Protein AF-A0A2S9JVY9-F1 (afdb_monomer_lite)

InterPro domains:
  IPR001387 Cro/C1-type, helix-turn-helix domain [PF01381] (7-61)
  IPR001387 Cro/C1-type, helix-turn-helix domain [PS50943] (7-61)
  IPR001387 Cro/C1-type, helix-turn-helix domain [SM00530] (6-61)
  IPR001387 Cro/C1-type, helix-turn-helix domain [cd00093] (4-61)
  IPR010982 Lambda repressor-like, DNA-binding domain superfamily [G3DSA:1.10.260.40] (1-74)
  IPR010982 Lambda repressor-like, DNA-binding domain superfamily [SSF47413] (1-63)

Organism: NCBI:txid1382456

Foldseek 3Di:
DDLLCLLVVLCVVLVHDLCRLCVQVVHDSVVSVCSNVVVDDDDPVSLVSSCVVSVHDSVSSGDDDPVNPVPVVVVVVVVVVVVVVVCCVVPVPPPDDD

St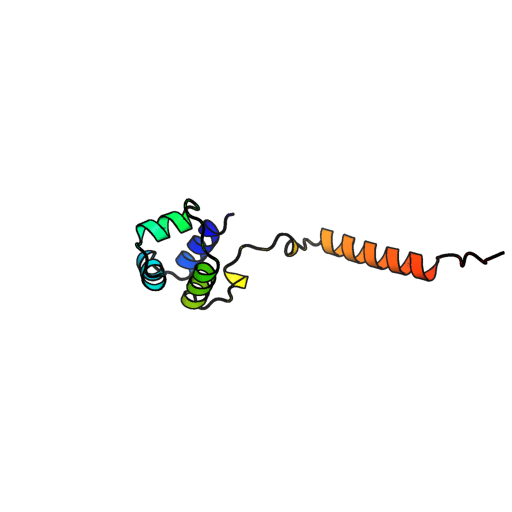ructure (mmCIF, N/CA/C/O backbone):
data_AF-A0A2S9JVY9-F1
#
_entry.id   AF-A0A2S9JVY9-F1
#
loop_
_atom_site.group_PDB
_atom_site.id
_atom_site.type_symbol
_atom_site.label_atom_id
_atom_site.label_alt_id
_atom_site.label_comp_id
_atom_site.label_asym_id
_atom_site.label_entity_id
_atom_site.label_seq_id
_atom_site.pdbx_PDB_ins_code
_atom_site.Cartn_x
_atom_site.Cartn_y
_atom_site.Cartn_z
_atom_site.occupancy
_atom_site.B_iso_or_equiv
_atom_site.auth_seq_id
_atom_site.auth_comp_id
_atom_site.auth_asym_id
_atom_site.auth_atom_id
_atom_site.pdbx_PDB_model_num
ATOM 1 N N . MET A 1 1 ? 10.852 9.637 -1.385 1.00 66.56 1 MET A N 1
ATOM 2 C CA . MET A 1 1 ? 9.566 8.912 -1.423 1.00 66.56 1 MET A CA 1
ATOM 3 C C . MET A 1 1 ? 9.697 7.708 -0.515 1.00 66.56 1 MET A C 1
ATOM 5 O O . MET A 1 1 ? 10.625 6.931 -0.712 1.00 66.56 1 MET A O 1
ATOM 9 N N . HIS A 1 2 ? 8.857 7.608 0.510 1.00 88.56 2 HIS A N 1
ATOM 10 C CA . HIS A 1 2 ? 8.848 6.472 1.430 1.00 88.56 2 HIS A CA 1
ATOM 11 C C . HIS A 1 2 ? 7.867 5.393 0.946 1.00 88.56 2 HIS A C 1
ATOM 13 O O . HIS A 1 2 ? 7.063 5.624 0.042 1.00 88.56 2 HIS A O 1
ATOM 19 N N . LEU A 1 3 ? 7.947 4.195 1.530 1.00 91.31 3 LEU A N 1
ATOM 20 C CA . LEU A 1 3 ? 7.124 3.050 1.126 1.00 91.31 3 LEU A CA 1
ATOM 21 C C . LEU A 1 3 ? 5.616 3.337 1.242 1.00 91.31 3 LEU A C 1
ATOM 23 O O . LEU A 1 3 ? 4.8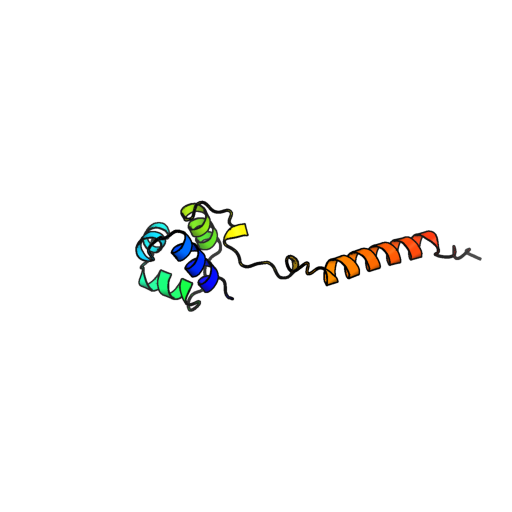64 2.963 0.346 1.00 91.31 3 LEU A O 1
ATOM 27 N N . GLY A 1 4 ? 5.177 4.034 2.296 1.00 95.19 4 GLY A N 1
ATOM 28 C CA . GLY A 1 4 ? 3.770 4.397 2.483 1.00 95.19 4 GLY A CA 1
ATOM 29 C C . GLY A 1 4 ? 3.239 5.302 1.369 1.00 95.19 4 GLY A C 1
ATOM 30 O O . GLY A 1 4 ? 2.146 5.060 0.859 1.00 95.19 4 GLY A O 1
ATOM 31 N N . ASP A 1 5 ? 4.048 6.266 0.914 1.00 94.19 5 ASP A N 1
ATOM 32 C CA . ASP A 1 5 ? 3.691 7.160 -0.198 1.00 94.19 5 ASP A CA 1
ATOM 33 C C . ASP A 1 5 ? 3.504 6.371 -1.503 1.00 94.19 5 ASP A C 1
ATOM 35 O O . ASP A 1 5 ? 2.592 6.635 -2.288 1.00 94.19 5 ASP A O 1
ATOM 39 N N . TYR A 1 6 ? 4.384 5.390 -1.736 1.00 94.25 6 TYR A N 1
ATOM 40 C CA . TYR A 1 6 ? 4.347 4.546 -2.925 1.00 94.25 6 TYR A CA 1
ATOM 41 C C . TYR A 1 6 ? 3.100 3.652 -2.936 1.00 94.25 6 TYR A C 1
ATOM 43 O O . TYR A 1 6 ? 2.394 3.598 -3.944 1.00 94.25 6 TYR A O 1
ATOM 51 N N . ILE A 1 7 ? 2.799 3.009 -1.803 1.00 95.94 7 ILE A N 1
ATOM 52 C CA . ILE A 1 7 ? 1.597 2.185 -1.618 1.00 95.94 7 ILE A CA 1
ATOM 53 C C . ILE A 1 7 ? 0.339 3.022 -1.845 1.00 95.94 7 ILE A C 1
ATOM 55 O O . ILE A 1 7 ? -0.533 2.607 -2.607 1.00 95.94 7 ILE A O 1
ATOM 59 N N . ARG A 1 8 ? 0.274 4.223 -1.257 1.00 97.19 8 ARG A N 1
ATOM 60 C CA . ARG A 1 8 ? -0.845 5.150 -1.452 1.00 97.19 8 ARG A CA 1
ATOM 61 C C . ARG A 1 8 ? -1.065 5.465 -2.924 1.00 97.19 8 ARG A C 1
ATOM 63 O O . ARG A 1 8 ? -2.184 5.345 -3.414 1.00 97.19 8 ARG A O 1
ATOM 70 N N . ARG A 1 9 ? 0.000 5.849 -3.630 1.00 95.94 9 ARG A N 1
ATOM 71 C CA . ARG A 1 9 ? -0.087 6.181 -5.053 1.00 95.94 9 ARG A CA 1
ATOM 72 C C . ARG A 1 9 ? -0.581 4.986 -5.868 1.00 95.94 9 ARG A C 1
ATOM 74 O O . ARG A 1 9 ? -1.503 5.145 -6.658 1.00 95.94 9 ARG A O 1
ATOM 81 N N . LYS A 1 10 ? -0.025 3.789 -5.646 1.00 95.81 10 LYS A N 1
ATOM 82 C CA . LYS A 1 10 ? -0.466 2.567 -6.339 1.00 95.81 10 LYS A CA 1
ATOM 83 C C . LYS A 1 10 ? -1.928 2.235 -6.052 1.00 95.81 10 LYS A C 1
ATOM 85 O O . LYS A 1 10 ? -2.675 1.931 -6.976 1.00 95.81 10 LYS A O 1
ATOM 90 N N . ARG A 1 11 ? -2.364 2.365 -4.797 1.00 97.50 11 ARG A N 1
ATOM 91 C CA . ARG A 1 11 ? -3.766 2.183 -4.407 1.00 97.50 11 ARG A CA 1
ATOM 92 C C . ARG A 1 11 ? -4.691 3.147 -5.160 1.00 97.50 11 ARG A C 1
ATOM 94 O O . ARG A 1 11 ? -5.736 2.732 -5.658 1.00 97.50 11 ARG A O 1
ATOM 101 N N . GLU A 1 12 ? -4.321 4.425 -5.227 1.00 98.00 12 GLU A N 1
ATOM 102 C CA . GLU A 1 12 ? -5.093 5.467 -5.917 1.00 98.00 12 GLU A CA 1
ATOM 103 C C . GLU A 1 12 ? -5.134 5.240 -7.439 1.00 98.00 12 GLU A C 1
ATOM 105 O O . GLU A 1 12 ? -6.204 5.362 -8.033 1.00 98.00 12 GLU A O 1
ATOM 110 N N . GLU A 1 13 ? -4.021 4.820 -8.056 1.00 96.81 13 GLU A N 1
ATOM 111 C CA . GLU A 1 13 ? -3.952 4.406 -9.471 1.00 96.81 13 GLU A CA 1
ATOM 112 C C . GLU A 1 13 ? -4.924 3.252 -9.775 1.00 96.81 13 GLU A C 1
ATOM 114 O O . GLU A 1 13 ? -5.632 3.278 -10.783 1.00 96.81 13 GLU A O 1
ATOM 119 N N . LEU A 1 14 ? -5.003 2.273 -8.869 1.00 97.12 14 LEU A N 1
ATOM 120 C CA . LEU A 1 14 ? -5.906 1.121 -8.960 1.00 97.12 14 LEU A CA 1
ATOM 121 C C . L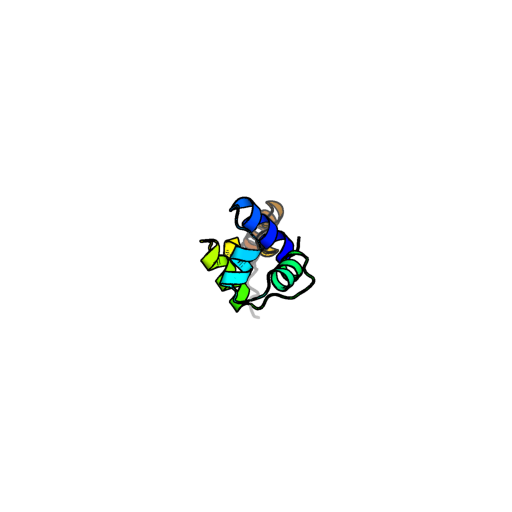EU A 1 14 ? -7.350 1.434 -8.527 1.00 97.12 14 LEU A C 1
ATOM 123 O O . LEU A 1 14 ? -8.216 0.569 -8.631 1.00 97.12 14 LEU A O 1
ATOM 127 N N . LYS A 1 15 ? -7.631 2.658 -8.055 1.00 98.12 15 LYS A N 1
ATOM 128 C CA . LYS A 1 15 ? -8.946 3.102 -7.546 1.00 98.12 15 LYS A CA 1
ATOM 129 C C . LYS A 1 15 ? -9.485 2.251 -6.389 1.00 98.12 15 LYS A C 1
ATOM 131 O O . LYS A 1 15 ? -10.694 2.081 -6.239 1.00 98.12 15 LYS A O 1
ATOM 136 N N . ILE A 1 16 ? -8.590 1.746 -5.547 1.00 98.25 16 ILE A N 1
ATOM 137 C CA . ILE A 1 16 ? -8.930 0.955 -4.361 1.00 98.25 16 ILE A CA 1
ATOM 138 C C . ILE A 1 16 ? -9.102 1.903 -3.159 1.00 98.25 16 ILE A C 1
ATOM 140 O O . ILE A 1 16 ? -8.330 2.849 -2.981 1.00 98.25 16 ILE A O 1
ATOM 144 N N . SER A 1 17 ? -10.114 1.687 -2.315 1.00 98.50 17 SER A N 1
ATOM 145 C CA . SER A 1 17 ? -10.315 2.511 -1.111 1.00 98.50 17 SER A CA 1
ATOM 146 C C . SER A 1 17 ? -9.392 2.075 0.033 1.00 98.50 17 SER A C 1
ATOM 148 O O . SER A 1 17 ? -8.908 0.944 0.062 1.00 98.50 17 SER A O 1
ATOM 150 N N . GLN A 1 18 ? -9.136 2.959 1.000 1.00 98.56 18 GLN A N 1
ATOM 151 C CA . GLN A 1 18 ? -8.334 2.598 2.176 1.00 98.56 18 GLN A CA 1
ATOM 152 C C . GLN A 1 18 ? -9.021 1.517 3.024 1.00 98.56 18 GLN A C 1
ATOM 154 O O . GLN A 1 18 ? -8.351 0.645 3.569 1.00 98.56 18 GLN A O 1
ATOM 159 N N . GLU A 1 19 ? -10.351 1.553 3.109 1.00 98.56 19 GLU A N 1
ATOM 160 C CA . GLU A 1 19 ? -11.176 0.562 3.804 1.00 98.56 19 GLU A CA 1
ATOM 161 C C . GLU A 1 19 ? -11.012 -0.828 3.187 1.00 98.56 19 GLU A C 1
ATOM 163 O O . GLU A 1 19 ? -10.901 -1.806 3.921 1.00 98.56 19 GLU A O 1
ATOM 168 N N . ALA A 1 20 ? -10.944 -0.916 1.856 1.00 98.50 20 ALA A N 1
ATOM 169 C CA . ALA A 1 20 ? -10.795 -2.181 1.147 1.00 98.50 20 ALA A CA 1
ATOM 170 C C . ALA A 1 20 ? -9.440 -2.853 1.445 1.00 98.50 20 ALA A C 1
ATOM 172 O O . ALA A 1 20 ? -9.391 -4.038 1.774 1.00 98.50 20 ALA A O 1
ATOM 173 N N . VAL A 1 21 ? -8.343 -2.084 1.432 1.00 98.12 21 VAL A N 1
ATOM 174 C CA . VAL A 1 21 ? -7.013 -2.608 1.803 1.00 98.12 21 VAL A CA 1
ATOM 175 C C . VAL A 1 21 ? -6.945 -2.950 3.291 1.00 98.12 21 VAL A C 1
ATOM 177 O O . VAL A 1 21 ? -6.402 -3.984 3.670 1.00 98.12 21 VAL A O 1
ATOM 180 N N . ALA A 1 22 ? -7.518 -2.107 4.151 1.00 98.19 22 ALA A N 1
ATOM 181 C CA . ALA A 1 22 ? -7.556 -2.357 5.587 1.00 98.19 22 ALA A CA 1
ATOM 182 C C . ALA A 1 22 ? -8.321 -3.646 5.927 1.00 98.19 22 ALA A C 1
ATOM 184 O O . ALA A 1 22 ? -7.857 -4.425 6.760 1.00 98.19 22 ALA A O 1
ATOM 185 N N . PHE A 1 23 ? -9.440 -3.896 5.239 1.00 97.88 23 PHE A N 1
ATOM 186 C CA . PHE A 1 23 ? -10.203 -5.137 5.347 1.00 97.88 23 PHE A CA 1
ATOM 187 C C . PHE A 1 23 ? -9.348 -6.347 4.962 1.00 97.88 23 PHE A C 1
ATOM 189 O O . PHE A 1 23 ? -9.243 -7.287 5.747 1.00 97.88 23 PHE A O 1
ATOM 196 N N . GLN A 1 24 ? -8.653 -6.286 3.822 1.00 96.62 24 GLN A N 1
ATOM 197 C CA . GLN A 1 24 ? -7.751 -7.354 3.381 1.00 96.62 24 GLN A CA 1
ATOM 198 C C . GLN A 1 24 ? -6.626 -7.640 4.389 1.00 96.62 24 GLN A C 1
ATOM 200 O O . GLN A 1 24 ? -6.238 -8.787 4.603 1.00 96.62 24 GLN A O 1
ATOM 205 N N . LEU A 1 25 ? -6.104 -6.598 5.036 1.00 96.75 25 LEU A N 1
ATOM 206 C CA . LEU A 1 25 ? -5.046 -6.709 6.041 1.00 96.75 25 LEU A CA 1
ATOM 207 C C . LEU A 1 25 ? -5.557 -7.035 7.448 1.00 96.75 25 LEU A C 1
ATOM 209 O O . LEU A 1 25 ? -4.752 -7.079 8.380 1.00 96.75 25 LEU A O 1
ATOM 213 N N . ASN A 1 26 ? -6.864 -7.258 7.617 1.00 97.06 26 ASN A N 1
ATOM 214 C CA . ASN A 1 26 ? -7.505 -7.484 8.912 1.00 97.06 26 ASN A CA 1
ATOM 215 C C . ASN A 1 26 ? -7.144 -6.397 9.945 1.00 97.06 26 ASN A C 1
ATOM 217 O O . ASN A 1 26 ? -6.799 -6.688 11.092 1.00 97.06 26 ASN A O 1
ATOM 221 N N . MET A 1 27 ? -7.194 -5.126 9.537 1.00 96.75 27 MET A N 1
ATOM 222 C CA . MET A 1 27 ? -6.880 -3.983 10.395 1.00 96.75 27 MET A CA 1
ATOM 223 C C . MET A 1 27 ? -7.887 -2.843 10.235 1.00 96.75 27 MET A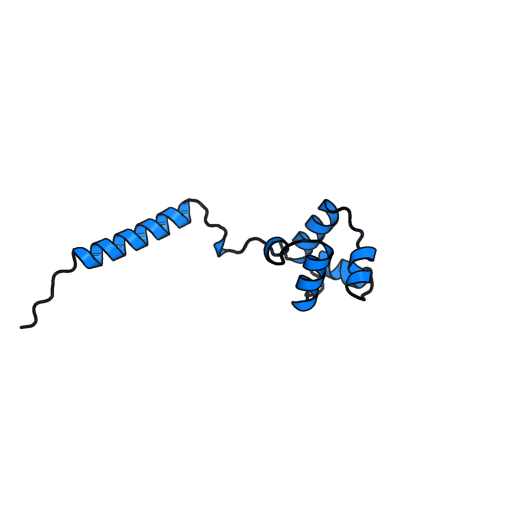 C 1
ATOM 225 O O . MET A 1 27 ? -8.696 -2.821 9.312 1.00 96.75 27 MET A O 1
ATOM 229 N N . SER A 1 28 ? -7.844 -1.860 11.136 1.00 98.31 28 SER A N 1
ATOM 230 C CA . SER A 1 28 ? -8.692 -0.675 10.996 1.00 98.31 28 SER A CA 1
ATOM 231 C C . SER A 1 28 ? -8.205 0.232 9.863 1.00 98.31 28 SER A C 1
ATOM 233 O O . SER A 1 28 ? -7.000 0.377 9.635 1.00 98.31 28 SER A O 1
ATOM 235 N N . GLN A 1 29 ? -9.137 0.919 9.197 1.00 98.31 29 GLN A N 1
ATOM 236 C CA . GLN A 1 29 ? -8.805 1.909 8.166 1.00 98.31 29 GLN A CA 1
ATOM 237 C C . GLN A 1 29 ? -7.890 3.018 8.709 1.00 98.31 29 GLN A C 1
ATOM 239 O O . GLN A 1 29 ? -6.943 3.415 8.036 1.00 98.31 29 GLN A O 1
ATOM 244 N N . ALA A 1 30 ? -8.084 3.447 9.960 1.00 98.38 30 ALA A N 1
ATOM 245 C CA . ALA A 1 30 ? -7.206 4.418 10.608 1.00 98.38 30 ALA A CA 1
ATOM 246 C C . ALA A 1 30 ? -5.762 3.903 10.755 1.00 98.38 30 ALA A C 1
ATOM 248 O O . ALA A 1 30 ? -4.811 4.665 10.570 1.00 98.38 30 ALA A O 1
ATOM 249 N N . ALA A 1 31 ? -5.576 2.615 11.066 1.00 97.88 31 ALA A N 1
ATOM 250 C CA . ALA A 1 31 ? -4.249 2.011 11.148 1.00 97.88 31 ALA A CA 1
ATOM 251 C C . ALA A 1 31 ? -3.592 1.898 9.761 1.00 97.88 31 ALA A C 1
ATOM 253 O O . ALA A 1 31 ? -2.411 2.214 9.624 1.00 97.88 31 ALA A O 1
ATOM 254 N N . TYR A 1 32 ? -4.356 1.557 8.721 1.00 98.19 32 TYR A N 1
ATOM 255 C CA . TYR A 1 32 ? -3.866 1.585 7.339 1.00 98.19 32 TYR A CA 1
ATOM 256 C C . TYR A 1 32 ? -3.534 3.014 6.856 1.00 98.19 32 TYR A C 1
ATOM 258 O O . TYR A 1 32 ? -2.498 3.250 6.242 1.00 98.19 32 TYR A O 1
ATOM 266 N N . SER A 1 33 ? -4.329 4.020 7.226 1.00 98.25 33 SER A N 1
ATOM 267 C CA . SER A 1 33 ? -4.042 5.430 6.922 1.00 98.25 33 SER A CA 1
ATOM 268 C C . SER A 1 33 ? -2.728 5.917 7.555 1.00 98.25 33 SER A C 1
ATOM 270 O O . SER A 1 33 ? -1.990 6.698 6.954 1.00 98.25 33 SER A O 1
ATOM 272 N N . LYS A 1 34 ? -2.375 5.430 8.755 1.00 98.31 34 LYS A N 1
ATOM 273 C CA . LYS A 1 34 ? -1.056 5.686 9.370 1.00 98.31 34 LYS A CA 1
ATOM 274 C C . LYS A 1 34 ? 0.091 5.059 8.578 1.00 98.31 34 LYS A C 1
ATOM 276 O O . LYS A 1 34 ? 1.164 5.655 8.515 1.00 98.31 34 LYS A O 1
ATOM 281 N N . ILE A 1 35 ? -0.131 3.899 7.961 1.00 96.94 35 ILE A N 1
ATOM 282 C CA . ILE A 1 35 ? 0.847 3.261 7.072 1.00 96.94 35 ILE A CA 1
ATOM 283 C C . ILE A 1 35 ? 1.106 4.144 5.846 1.00 96.94 35 ILE A C 1
ATOM 285 O O . ILE A 1 35 ? 2.258 4.467 5.568 1.00 96.94 35 ILE A O 1
ATOM 289 N N . GLU A 1 36 ? 0.056 4.597 5.155 1.00 97.00 36 GLU A N 1
ATOM 290 C CA . GLU A 1 36 ? 0.199 5.453 3.963 1.00 97.00 36 GLU A CA 1
ATOM 291 C C . GLU A 1 36 ? 0.853 6.809 4.267 1.00 97.00 36 GLU A C 1
ATOM 293 O O . GLU A 1 36 ? 1.480 7.401 3.394 1.00 97.00 36 GLU A O 1
ATOM 298 N N . ARG A 1 37 ? 0.746 7.292 5.512 1.00 97.19 37 ARG A N 1
ATOM 299 C CA . ARG A 1 37 ? 1.408 8.518 5.997 1.00 97.19 37 ARG A CA 1
ATOM 300 C C . ARG A 1 37 ? 2.790 8.271 6.616 1.00 97.19 37 ARG A C 1
ATOM 302 O O . ARG A 1 37 ? 3.400 9.206 7.120 1.00 97.19 37 ARG A O 1
ATOM 309 N N . ASN A 1 38 ? 3.297 7.037 6.563 1.00 95.56 38 ASN A N 1
ATOM 310 C CA . ASN A 1 38 ? 4.588 6.614 7.123 1.00 95.56 38 ASN A CA 1
ATOM 311 C C . ASN A 1 38 ? 4.718 6.780 8.653 1.00 95.56 38 ASN A C 1
ATOM 313 O O . ASN A 1 38 ? 5.823 6.785 9.191 1.00 95.56 38 ASN A O 1
ATOM 317 N N . GLU A 1 39 ? 3.601 6.867 9.378 1.00 97.38 39 GLU A N 1
ATOM 318 C CA . GLU A 1 39 ? 3.574 6.945 10.847 1.00 97.38 39 GLU A CA 1
ATOM 319 C C . GLU A 1 39 ? 3.668 5.566 11.510 1.00 97.38 39 GLU A C 1
ATOM 321 O O . GLU A 1 39 ? 3.872 5.445 12.716 1.00 97.38 39 GLU A O 1
ATOM 326 N N . THR A 1 40 ? 3.468 4.496 10.742 1.00 95.69 40 THR A N 1
ATOM 327 C CA . THR A 1 40 ? 3.550 3.114 11.216 1.00 95.69 40 THR A CA 1
ATOM 328 C C . THR A 1 40 ? 4.347 2.283 10.225 1.00 95.69 40 THR A C 1
ATOM 330 O O . THR A 1 40 ? 4.111 2.339 9.019 1.00 95.69 40 THR A O 1
ATOM 333 N N . LYS A 1 41 ? 5.304 1.504 10.738 1.00 91.50 41 LYS A N 1
ATOM 334 C CA . LYS A 1 41 ? 6.112 0.600 9.916 1.00 91.50 41 LYS A CA 1
ATOM 335 C C . LYS A 1 41 ? 5.271 -0.591 9.458 1.00 91.50 41 LYS A C 1
ATOM 337 O O . LYS A 1 41 ? 4.610 -1.229 10.275 1.00 91.50 41 LYS A O 1
ATOM 342 N N . LEU A 1 42 ? 5.364 -0.913 8.173 1.00 92.38 42 LEU A N 1
ATOM 343 C CA . LEU A 1 42 ? 4.846 -2.156 7.609 1.00 92.38 42 LEU A CA 1
ATOM 344 C C . LEU A 1 42 ? 5.742 -3.332 7.987 1.00 92.38 42 LEU A C 1
ATOM 346 O O . LEU A 1 42 ? 6.968 -3.256 7.878 1.00 92.38 42 LEU A O 1
ATOM 350 N N . LYS A 1 43 ? 5.118 -4.441 8.373 1.00 94.25 43 LYS A N 1
ATOM 351 C CA . LYS A 1 43 ? 5.772 -5.748 8.408 1.00 94.25 43 LYS A CA 1
ATOM 352 C C . LYS A 1 43 ? 5.881 -6.296 6.990 1.00 94.25 43 LYS A C 1
ATOM 354 O O . LYS A 1 43 ? 5.019 -6.042 6.155 1.00 94.25 43 LYS A O 1
ATOM 359 N N . VAL A 1 44 ? 6.901 -7.111 6.747 1.00 94.19 44 VAL A N 1
ATOM 360 C CA . VAL A 1 44 ? 7.146 -7.742 5.441 1.00 94.19 44 VAL A CA 1
ATOM 361 C C . VAL A 1 44 ? 5.923 -8.528 4.943 1.00 94.19 44 VAL A C 1
ATOM 363 O O . VAL A 1 44 ? 5.525 -8.374 3.796 1.00 94.19 44 VAL A O 1
ATOM 366 N N . GLU A 1 45 ? 5.266 -9.290 5.818 1.00 95.69 45 GLU A N 1
ATOM 367 C CA . GLU A 1 45 ? 4.032 -10.035 5.509 1.00 95.69 45 GLU A CA 1
ATOM 368 C C . GLU A 1 45 ? 2.906 -9.130 4.985 1.00 95.69 45 GLU A C 1
ATOM 370 O O . GLU A 1 45 ? 2.202 -9.487 4.046 1.00 95.69 45 GLU A O 1
ATOM 375 N N . GLN A 1 46 ? 2.767 -7.925 5.548 1.00 95.81 46 GLN A N 1
ATOM 376 C CA . GLN A 1 46 ? 1.759 -6.959 5.108 1.00 95.81 46 GLN A CA 1
ATOM 377 C C . GLN A 1 46 ? 2.091 -6.398 3.724 1.00 95.81 46 GLN A C 1
ATOM 379 O O . GLN A 1 46 ? 1.185 -6.139 2.944 1.00 95.81 46 GLN A O 1
ATOM 384 N N . VAL A 1 47 ? 3.377 -6.240 3.394 1.00 95.88 47 VAL A N 1
ATOM 385 C CA . VAL A 1 47 ? 3.800 -5.812 2.052 1.00 95.88 47 VAL A CA 1
ATOM 386 C C . VAL A 1 47 ? 3.412 -6.863 1.012 1.00 95.88 47 VAL A C 1
ATOM 388 O O . VAL A 1 47 ? 2.846 -6.511 -0.018 1.00 95.88 47 VAL A O 1
ATOM 391 N N . TYR A 1 48 ? 3.644 -8.148 1.300 1.00 96.75 48 TYR A N 1
ATOM 392 C CA . TYR A 1 48 ? 3.205 -9.236 0.422 1.00 96.75 48 TYR A CA 1
ATOM 393 C C . TYR A 1 48 ? 1.684 -9.273 0.264 1.00 96.75 48 TYR A C 1
ATOM 395 O O . TYR A 1 48 ? 1.200 -9.374 -0.857 1.00 96.75 48 TYR A O 1
ATOM 403 N N . ALA A 1 49 ? 0.934 -9.128 1.358 1.00 97.50 49 ALA A N 1
ATOM 404 C CA . ALA A 1 49 ? -0.526 -9.119 1.312 1.00 97.50 49 ALA A CA 1
ATOM 405 C C . ALA A 1 49 ? -1.089 -7.936 0.503 1.00 97.50 49 ALA A C 1
ATOM 407 O O . ALA A 1 49 ? -2.061 -8.102 -0.229 1.00 97.50 49 ALA A O 1
ATOM 408 N N . ILE A 1 50 ? -0.472 -6.752 0.595 1.00 97.50 50 ILE A N 1
ATOM 409 C CA . ILE A 1 50 ? -0.847 -5.597 -0.235 1.00 97.50 50 ILE A CA 1
ATOM 410 C C . ILE A 1 50 ? -0.539 -5.874 -1.709 1.00 97.50 50 ILE A C 1
ATOM 412 O O . ILE A 1 50 ? -1.370 -5.575 -2.560 1.00 97.50 50 ILE A O 1
ATOM 416 N N . ALA A 1 51 ? 0.632 -6.437 -2.020 1.00 97.06 51 ALA A N 1
ATOM 417 C CA . ALA A 1 51 ? 1.023 -6.731 -3.398 1.00 97.06 51 ALA A CA 1
ATOM 418 C C . ALA A 1 51 ? 0.070 -7.744 -4.047 1.00 97.06 51 ALA A C 1
ATOM 420 O O . ALA A 1 51 ? -0.437 -7.488 -5.137 1.00 97.06 51 ALA A O 1
ATOM 421 N N . ASP A 1 52 ? -0.233 -8.828 -3.331 1.00 97.44 52 ASP A N 1
ATOM 422 C CA . ASP A 1 52 ? -1.199 -9.848 -3.744 1.00 97.44 52 ASP A CA 1
ATOM 423 C C . ASP A 1 52 ? -2.584 -9.236 -3.991 1.00 97.44 52 ASP A C 1
ATOM 425 O O . ASP A 1 52 ? -3.169 -9.405 -5.059 1.00 97.44 52 ASP A O 1
ATOM 429 N N . TYR A 1 53 ? -3.063 -8.407 -3.060 1.00 98.06 53 TYR A N 1
ATOM 430 C CA . TYR A 1 53 ? -4.349 -7.724 -3.198 1.00 98.06 53 TYR A CA 1
ATOM 431 C C . TYR A 1 53 ? -4.406 -6.744 -4.373 1.00 98.06 53 TYR A C 1
ATOM 433 O O . TYR A 1 53 ? -5.447 -6.582 -5.006 1.00 98.06 53 TYR A O 1
ATOM 441 N N . PHE A 1 54 ? -3.290 -6.083 -4.675 1.00 97.38 54 PHE A N 1
ATOM 442 C CA . PHE A 1 54 ? -3.180 -5.173 -5.813 1.00 97.38 54 PHE A CA 1
ATOM 443 C C . PHE A 1 54 ? -2.990 -5.914 -7.144 1.00 97.38 54 PHE A C 1
ATOM 445 O O . PHE A 1 54 ? -3.047 -5.276 -8.194 1.00 97.38 54 PHE A O 1
ATOM 452 N N . GLY A 1 55 ? -2.769 -7.234 -7.122 1.00 96.50 55 GLY A N 1
ATOM 453 C CA . GLY A 1 55 ? -2.441 -8.018 -8.311 1.00 96.50 55 GLY A CA 1
ATOM 454 C C . GLY A 1 55 ? -1.077 -7.651 -8.900 1.00 96.50 55 GLY A C 1
ATOM 455 O O . GLY A 1 55 ? -0.899 -7.702 -10.115 1.00 96.50 55 GLY A O 1
ATOM 456 N N . LEU A 1 56 ? -0.135 -7.234 -8.052 1.00 94.88 56 LEU A N 1
ATOM 457 C CA . LEU A 1 56 ? 1.200 -6.788 -8.440 1.00 94.88 56 LEU A CA 1
ATOM 458 C C . LEU A 1 56 ? 2.265 -7.751 -7.928 1.00 94.88 56 LEU A C 1
ATOM 460 O O . LEU A 1 56 ? 2.130 -8.365 -6.868 1.00 94.88 56 LEU A O 1
ATOM 464 N N . SER A 1 57 ? 3.397 -7.803 -8.625 1.00 94.88 57 SER A N 1
ATOM 465 C CA . SER A 1 57 ? 4.605 -8.348 -8.023 1.00 94.88 57 SER A CA 1
ATOM 466 C C . SER A 1 57 ? 5.017 -7.499 -6.818 1.00 94.88 57 SER A C 1
ATOM 468 O O . SER A 1 57 ? 4.963 -6.268 -6.856 1.00 94.88 57 SER A O 1
ATOM 470 N N . VAL A 1 58 ? 5.518 -8.131 -5.752 1.00 93.50 58 VAL A N 1
ATOM 471 C CA . VAL A 1 58 ? 6.046 -7.397 -4.587 1.00 93.50 58 VAL A CA 1
ATOM 472 C C . VAL A 1 58 ? 7.148 -6.406 -4.988 1.00 93.50 58 VAL A C 1
ATOM 474 O O . VAL A 1 58 ? 7.265 -5.337 -4.397 1.00 93.50 58 VAL A O 1
ATOM 477 N N . TYR A 1 59 ? 7.918 -6.717 -6.036 1.00 89.75 59 TYR A N 1
ATOM 478 C CA . TYR A 1 59 ? 8.963 -5.838 -6.563 1.00 89.75 59 TYR A CA 1
ATOM 479 C C . TYR A 1 59 ? 8.399 -4.570 -7.212 1.00 89.75 59 TYR A C 1
ATOM 481 O O . TYR A 1 59 ? 9.060 -3.538 -7.192 1.00 89.75 59 TYR A O 1
ATOM 489 N N . GLU A 1 60 ? 7.179 -4.628 -7.748 1.00 88.19 60 GLU A N 1
ATOM 490 C CA . GLU A 1 60 ? 6.481 -3.466 -8.305 1.00 88.19 60 GLU A CA 1
ATOM 491 C C . GLU A 1 60 ? 5.842 -2.599 -7.216 1.00 88.19 60 GLU A C 1
ATOM 493 O O . GLU A 1 60 ? 5.552 -1.430 -7.470 1.00 88.19 60 GLU A O 1
ATOM 498 N N . LEU A 1 61 ? 5.616 -3.151 -6.017 1.00 89.00 61 LEU A N 1
ATOM 499 C CA . LEU A 1 61 ? 5.094 -2.425 -4.855 1.00 89.00 61 LEU A CA 1
ATOM 500 C C . LEU A 1 61 ? 6.190 -1.677 -4.081 1.00 89.00 61 LEU A C 1
ATOM 502 O O . LEU A 1 61 ? 5.909 -0.722 -3.357 1.00 89.00 61 LEU A O 1
ATOM 506 N N . LEU A 1 62 ? 7.438 -2.124 -4.189 1.00 85.75 62 LEU A N 1
ATOM 507 C CA . LEU A 1 62 ? 8.559 -1.495 -3.508 1.00 85.75 62 LEU A CA 1
ATOM 508 C C . LEU A 1 62 ? 9.064 -0.279 -4.300 1.00 85.75 62 LEU A C 1
ATOM 510 O O . LEU A 1 62 ? 9.010 -0.269 -5.531 1.00 85.75 62 LEU A O 1
ATOM 514 N N . PRO A 1 63 ? 9.567 0.766 -3.616 1.00 78.56 63 PRO A N 1
ATOM 515 C CA . PRO A 1 63 ? 10.207 1.877 -4.303 1.00 78.56 63 PRO A CA 1
ATOM 516 C C . PRO A 1 63 ? 11.416 1.378 -5.115 1.00 78.56 63 PRO A C 1
ATOM 518 O O . PRO A 1 63 ? 12.006 0.353 -4.752 1.00 78.56 63 PRO A O 1
ATOM 521 N N . PRO A 1 64 ? 11.824 2.114 -6.168 1.00 74.25 64 PRO A N 1
ATOM 522 C CA . PRO A 1 64 ? 13.030 1.798 -6.921 1.00 74.25 64 PRO A CA 1
ATOM 523 C C . PRO A 1 64 ? 14.199 1.560 -5.967 1.00 74.25 64 PRO A C 1
ATOM 525 O O . PRO A 1 64 ? 14.442 2.346 -5.046 1.00 74.25 64 PRO A O 1
ATOM 528 N N . SER A 1 65 ? 14.906 0.450 -6.154 1.00 71.50 65 SER A N 1
ATOM 529 C CA . SER A 1 65 ? 16.119 0.200 -5.381 1.00 71.50 65 SER A CA 1
ATOM 530 C C . SER A 1 65 ? 17.186 1.229 -5.766 1.00 71.50 65 SER A C 1
ATOM 532 O O . SER A 1 65 ? 17.296 1.602 -6.931 1.00 71.50 65 SER A O 1
ATOM 534 N N . LEU A 1 66 ? 18.028 1.648 -4.821 1.00 58.19 66 LEU A N 1
ATOM 535 C CA . LEU A 1 66 ? 19.156 2.548 -5.119 1.00 58.19 66 LEU A CA 1
ATOM 536 C C . LEU A 1 66 ? 20.099 1.964 -6.191 1.00 58.19 66 LEU A C 1
ATOM 538 O O . LEU A 1 66 ? 20.754 2.701 -6.914 1.00 58.19 66 LEU A O 1
ATOM 542 N N . ALA A 1 67 ? 20.146 0.634 -6.319 1.00 55.66 67 ALA A N 1
ATOM 543 C CA . ALA A 1 67 ? 20.895 -0.056 -7.368 1.00 55.66 67 ALA A CA 1
ATOM 544 C C . ALA A 1 67 ? 20.201 -0.028 -8.743 1.00 55.66 67 ALA A C 1
ATOM 546 O O . ALA A 1 67 ? 20.860 -0.269 -9.748 1.00 55.66 67 ALA A O 1
ATOM 547 N N . SER A 1 68 ? 18.891 0.245 -8.798 1.00 56.66 68 SER A N 1
ATOM 548 C CA . SER A 1 68 ? 18.129 0.398 -10.046 1.00 56.66 68 SER A CA 1
ATOM 549 C C . SER A 1 68 ? 18.216 1.798 -10.646 1.00 56.66 68 SER A C 1
ATOM 551 O O . SER A 1 68 ? 17.886 1.954 -11.820 1.00 56.66 68 SER A O 1
ATOM 553 N N . ASP A 1 69 ? 18.782 2.770 -9.917 1.00 55.59 69 ASP A N 1
ATOM 554 C CA . ASP A 1 69 ? 19.341 3.994 -10.500 1.00 55.59 69 ASP A CA 1
ATOM 555 C C . ASP A 1 69 ? 20.651 3.656 -11.236 1.00 55.59 69 ASP A C 1
ATOM 557 O O . ASP A 1 69 ? 21.719 4.233 -11.025 1.00 55.59 69 ASP A O 1
ATOM 561 N N . ILE A 1 70 ? 20.572 2.703 -12.161 1.00 57.62 70 ILE A N 1
ATOM 562 C CA . ILE A 1 70 ? 21.479 2.621 -13.292 1.00 57.62 70 ILE A CA 1
ATOM 563 C C . ILE A 1 70 ? 21.091 3.795 -14.206 1.00 57.62 70 ILE A C 1
ATOM 565 O O . ILE A 1 70 ? 20.531 3.639 -15.287 1.00 57.62 70 ILE A O 1
ATOM 569 N N . THR A 1 71 ? 21.334 5.018 -13.738 1.00 61.44 71 THR A N 1
ATOM 570 C CA . THR A 1 71 ? 21.483 6.160 -14.630 1.00 61.44 71 THR A CA 1
ATOM 571 C C . THR A 1 71 ? 22.653 5.835 -15.560 1.00 61.44 71 THR A C 1
ATOM 573 O O . THR A 1 71 ? 23.583 5.125 -15.165 1.00 61.44 71 THR A O 1
ATOM 576 N N . GLY A 1 72 ? 22.609 6.288 -16.817 1.00 58.38 72 GLY A N 1
ATOM 577 C CA . GLY A 1 72 ? 23.616 5.927 -17.830 1.00 58.38 72 GLY A CA 1
ATOM 578 C C . GLY A 1 72 ? 25.069 6.085 -17.352 1.00 58.38 72 GLY A C 1
ATOM 579 O O . GLY A 1 72 ? 25.920 5.274 -17.708 1.00 58.38 72 GLY A O 1
ATOM 580 N N . GLU A 1 73 ? 25.323 7.038 -16.451 1.00 59.72 73 GLU A N 1
ATOM 581 C CA . GLU A 1 73 ? 26.599 7.269 -15.758 1.00 59.72 73 GLU A CA 1
ATOM 582 C C . GLU A 1 73 ? 27.159 6.023 -15.035 1.00 59.72 73 GLU A C 1
ATOM 584 O O . GLU A 1 73 ? 28.350 5.715 -15.134 1.00 59.72 73 GLU A O 1
ATOM 589 N N . ASN A 1 74 ? 26.308 5.243 -14.361 1.00 68.25 74 ASN A N 1
ATOM 590 C CA . ASN A 1 74 ? 26.723 4.043 -13.627 1.00 68.25 74 ASN A CA 1
ATOM 591 C C . ASN A 1 74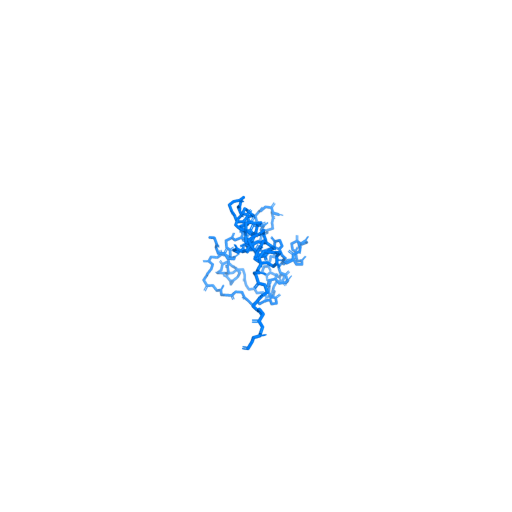 ? 27.068 2.870 -14.563 1.00 68.25 74 ASN A C 1
ATOM 593 O O . ASN A 1 74 ? 27.959 2.078 -14.251 1.00 68.25 74 ASN A O 1
ATOM 597 N N . ILE A 1 75 ? 26.437 2.780 -15.742 1.00 78.31 75 ILE A N 1
ATOM 598 C CA . ILE A 1 75 ? 26.790 1.777 -16.767 1.00 78.31 75 ILE A CA 1
ATOM 599 C C . ILE A 1 75 ? 28.204 2.033 -17.280 1.00 78.31 75 ILE A C 1
ATOM 601 O O . ILE A 1 75 ? 29.011 1.106 -17.343 1.00 78.31 75 ILE A O 1
ATOM 605 N N . PHE A 1 76 ? 28.530 3.287 -17.604 1.00 83.06 76 PHE A N 1
ATOM 606 C CA . PHE A 1 76 ? 29.872 3.649 -18.059 1.00 83.06 76 PHE A CA 1
ATOM 607 C C . PHE A 1 76 ? 30.930 3.345 -17.003 1.00 83.06 76 PHE A C 1
ATOM 609 O O . PHE A 1 76 ? 31.966 2.773 -17.338 1.00 83.06 76 PHE A O 1
ATOM 616 N N . GLY A 1 77 ? 30.659 3.653 -15.733 1.00 78.94 77 GLY A N 1
ATOM 617 C CA . GLY A 1 77 ? 31.553 3.316 -14.625 1.00 78.94 77 GLY A CA 1
ATOM 618 C C . GLY A 1 77 ? 31.817 1.811 -14.506 1.00 78.94 77 GLY A C 1
ATOM 619 O O . GLY A 1 77 ? 32.972 1.394 -14.392 1.00 78.94 77 GLY A O 1
ATOM 620 N N . LEU A 1 78 ? 30.769 0.986 -14.604 1.00 83.25 78 LEU A N 1
ATOM 621 C CA . LEU A 1 78 ? 30.880 -0.476 -14.556 1.00 83.25 78 LEU A CA 1
ATOM 622 C C . LEU A 1 78 ? 31.639 -1.038 -15.765 1.00 83.25 78 LEU A C 1
ATOM 624 O O . LEU A 1 78 ? 32.536 -1.867 -15.594 1.00 83.25 78 LEU A O 1
ATOM 628 N N . ILE A 1 79 ? 31.338 -0.555 -16.975 1.00 87.31 79 ILE A N 1
ATOM 629 C CA . ILE A 1 79 ? 32.048 -0.934 -18.205 1.00 87.31 79 ILE A CA 1
ATOM 630 C C . ILE A 1 79 ? 33.521 -0.530 -18.103 1.00 87.31 79 ILE A C 1
ATOM 632 O O . ILE A 1 79 ? 34.402 -1.338 -18.387 1.00 87.31 79 ILE A O 1
ATOM 636 N N . TRP A 1 80 ? 33.811 0.685 -17.638 1.00 88.06 80 TRP A N 1
ATOM 637 C CA . TRP A 1 80 ? 35.173 1.169 -17.440 1.00 88.06 80 TRP A CA 1
ATOM 638 C C . TRP A 1 80 ? 35.939 0.324 -16.422 1.00 88.06 80 TRP A C 1
ATOM 640 O O . TRP A 1 80 ? 37.086 -0.053 -16.660 1.00 88.06 80 TRP A O 1
ATOM 650 N N . GLN A 1 81 ? 35.312 -0.025 -15.297 1.00 82.81 81 GLN A N 1
ATOM 651 C CA . GLN A 1 81 ? 35.921 -0.877 -14.281 1.00 82.81 81 GLN A CA 1
ATOM 652 C C . GLN A 1 81 ? 36.192 -2.286 -14.819 1.00 82.81 81 GLN A C 1
ATOM 654 O O . GLN A 1 81 ? 37.274 -2.831 -14.584 1.00 82.81 81 GLN A O 1
ATOM 659 N N . TYR A 1 82 ? 35.256 -2.843 -15.589 1.00 89.19 82 TYR A N 1
ATOM 660 C CA . TYR A 1 82 ? 35.414 -4.134 -16.249 1.00 89.19 82 TYR A CA 1
ATOM 661 C C . TYR A 1 82 ? 36.558 -4.111 -17.272 1.00 89.19 82 TYR A C 1
ATOM 663 O O . TYR A 1 82 ? 37.455 -4.952 -17.209 1.00 89.19 82 TYR A O 1
ATOM 671 N N . LEU A 1 83 ? 36.604 -3.100 -18.146 1.00 93.38 83 LEU A N 1
ATOM 672 C CA . LEU A 1 83 ? 37.685 -2.899 -19.116 1.00 93.38 83 LEU A CA 1
ATOM 673 C C . LEU A 1 83 ? 39.040 -2.690 -18.431 1.00 93.38 83 LEU A C 1
ATOM 675 O O . LEU A 1 83 ? 40.037 -3.273 -18.847 1.00 93.38 83 LEU A O 1
ATOM 679 N N . LYS A 1 84 ? 39.090 -1.920 -17.340 1.00 90.25 84 LYS A N 1
ATOM 680 C CA . LYS A 1 84 ? 40.308 -1.696 -16.549 1.00 90.25 84 LYS A CA 1
ATOM 681 C C . LYS A 1 84 ? 40.816 -2.988 -15.909 1.00 90.25 84 LYS A C 1
ATOM 683 O O . LYS A 1 84 ? 42.024 -3.221 -15.883 1.00 90.25 84 LYS A O 1
ATOM 688 N N . LEU A 1 85 ? 39.921 -3.832 -15.392 1.00 86.50 85 LEU A N 1
ATOM 689 C CA . LEU A 1 85 ? 40.272 -5.154 -14.865 1.00 86.50 85 LEU A CA 1
ATOM 690 C C . LEU A 1 85 ? 40.783 -6.079 -15.973 1.00 86.50 85 LEU A C 1
ATOM 692 O O . LEU A 1 85 ? 41.808 -6.737 -15.788 1.00 86.50 85 LEU A O 1
ATOM 696 N N . LEU A 1 86 ? 40.119 -6.082 -17.131 1.00 88.12 86 LEU A N 1
ATOM 697 C CA . LEU A 1 86 ? 40.525 -6.855 -18.302 1.00 88.12 86 LEU A CA 1
ATOM 698 C C . LEU A 1 86 ? 41.921 -6.433 -18.785 1.00 88.12 86 LEU A C 1
ATOM 700 O O . LEU A 1 86 ? 42.795 -7.273 -18.980 1.00 88.12 86 LEU A O 1
ATOM 704 N N . PHE A 1 87 ? 42.161 -5.125 -18.883 1.00 88.94 87 PHE A N 1
ATOM 705 C CA . PHE A 1 87 ? 43.443 -4.559 -19.285 1.00 88.94 87 PHE A CA 1
ATOM 706 C C . PHE A 1 87 ? 44.550 -4.898 -18.284 1.00 88.94 87 PHE A C 1
ATOM 708 O O . PHE A 1 87 ? 45.616 -5.351 -18.684 1.00 88.94 87 PHE A O 1
ATOM 715 N N . ARG A 1 88 ? 44.292 -4.777 -16.972 1.00 82.94 88 ARG A N 1
ATOM 716 C CA . ARG A 1 88 ? 45.246 -5.219 -15.938 1.00 82.94 88 ARG A CA 1
ATOM 717 C C . ARG A 1 88 ? 45.558 -6.706 -16.046 1.00 82.94 88 ARG A C 1
ATOM 719 O O . ARG A 1 88 ? 46.689 -7.078 -15.787 1.00 82.94 88 ARG A O 1
ATOM 726 N N . ARG A 1 89 ? 44.596 -7.549 -16.422 1.00 78.38 89 ARG A N 1
ATOM 727 C CA . ARG A 1 89 ? 44.814 -8.993 -16.583 1.00 78.38 89 ARG A CA 1
ATOM 728 C C . ARG A 1 89 ? 45.635 -9.330 -17.830 1.00 78.38 89 ARG A C 1
ATOM 730 O O . ARG A 1 89 ? 46.448 -10.243 -17.771 1.00 78.38 89 ARG A O 1
ATOM 737 N N . ILE A 1 90 ? 45.437 -8.599 -18.927 1.00 81.75 90 ILE A N 1
ATOM 738 C CA . ILE A 1 90 ? 46.137 -8.818 -20.203 1.00 81.75 90 ILE A CA 1
ATOM 739 C C . ILE A 1 90 ? 47.550 -8.211 -20.184 1.00 81.75 90 ILE A C 1
ATOM 741 O O . ILE A 1 90 ? 48.480 -8.808 -20.714 1.00 81.75 90 ILE A O 1
ATOM 745 N N . PHE A 1 91 ? 47.724 -7.054 -19.542 1.00 73.69 91 PHE A N 1
ATOM 746 C CA . PHE A 1 91 ? 48.973 -6.284 -19.547 1.00 73.69 91 PHE A CA 1
ATOM 747 C C . PHE A 1 91 ? 49.727 -6.300 -18.210 1.00 73.69 91 PHE A C 1
ATOM 749 O O . PHE A 1 91 ? 50.666 -5.522 -18.036 1.00 73.69 91 PHE A O 1
ATOM 756 N N . SER A 1 92 ? 49.370 -7.165 -17.250 1.00 66.25 92 SER A N 1
ATOM 757 C CA . SER A 1 92 ? 50.205 -7.328 -16.054 1.00 66.25 92 SER A CA 1
ATOM 758 C C . SER A 1 92 ? 51.522 -7.993 -16.460 1.00 66.25 92 SER A C 1
ATOM 760 O O . SER A 1 92 ? 51.495 -9.136 -16.922 1.00 66.25 92 SER A O 1
ATOM 762 N N . PRO A 1 93 ? 52.683 -7.342 -16.274 1.00 57.88 93 PRO A N 1
ATOM 763 C CA . PRO A 1 93 ? 53.949 -7.999 -16.533 1.00 57.88 93 PRO A CA 1
ATOM 764 C C . PRO A 1 93 ? 54.079 -9.167 -15.555 1.00 57.88 93 PRO A C 1
ATOM 766 O O . PRO A 1 93 ? 53.933 -8.995 -14.341 1.00 57.88 93 PRO A O 1
ATOM 769 N N . SER A 1 94 ? 54.335 -10.362 -16.088 1.00 59.81 94 SER A N 1
ATOM 770 C CA . SER A 1 94 ? 54.727 -11.520 -15.292 1.00 59.81 94 SER A CA 1
ATOM 771 C C . SER A 1 94 ? 55.949 -11.118 -14.469 1.00 59.81 94 SER A C 1
ATOM 773 O O . SER A 1 94 ? 57.043 -10.995 -15.023 1.00 59.81 94 SER A O 1
ATOM 775 N N . LYS A 1 95 ? 55.785 -10.893 -13.157 1.00 57.72 95 LYS A N 1
ATOM 776 C CA . LYS A 1 95 ? 56.926 -10.822 -12.240 1.00 57.72 95 LYS A CA 1
ATOM 777 C C . LYS A 1 95 ? 57.607 -12.187 -12.306 1.00 57.72 95 LYS A C 1
ATOM 779 O O . LYS A 1 95 ? 57.140 -13.138 -11.687 1.00 57.72 95 LYS A O 1
ATOM 784 N N . LYS A 1 96 ? 58.656 -12.297 -13.124 1.00 54.31 96 LYS A N 1
ATOM 785 C CA . LYS A 1 96 ? 59.545 -13.456 -13.118 1.00 54.31 96 LYS A CA 1
ATOM 786 C C . LYS A 1 96 ? 60.150 -13.531 -11.719 1.00 54.31 96 LYS A C 1
ATOM 788 O O . LYS A 1 96 ? 60.762 -12.569 -11.266 1.00 54.31 96 LYS A O 1
ATOM 793 N N . GLN A 1 97 ? 59.88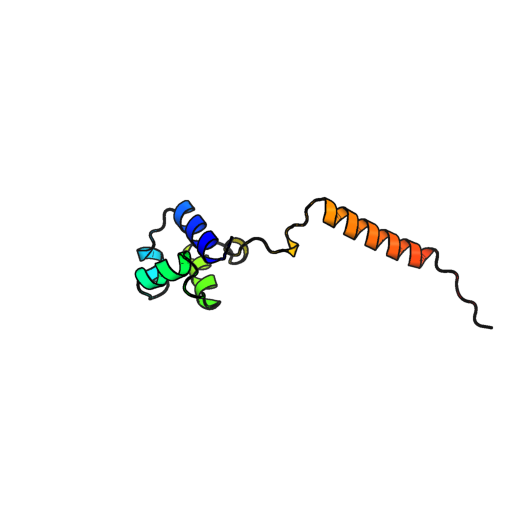8 -14.642 -11.040 1.00 55.06 97 GLN A N 1
ATOM 794 C CA . GLN A 1 97 ? 60.589 -15.035 -9.827 1.00 55.06 97 GLN A CA 1
ATOM 795 C C . GLN A 1 97 ? 62.061 -15.252 -10.192 1.00 55.06 97 GLN A C 1
ATOM 797 O O . GLN A 1 97 ? 62.363 -16.061 -11.070 1.00 55.06 97 GLN A O 1
ATOM 802 N N . THR A 1 98 ? 62.939 -14.495 -9.546 1.00 50.28 98 THR A N 1
ATOM 803 C CA . THR A 1 98 ? 64.365 -14.795 -9.375 1.00 50.28 98 THR A CA 1
ATOM 804 C C . THR A 1 98 ? 64.634 -14.840 -7.891 1.00 50.28 98 THR A C 1
ATOM 806 O O . THR A 1 98 ? 64.112 -13.920 -7.215 1.00 50.28 98 THR A O 1
#

Radius of gyration: 22.91 Å; chains: 1; bounding box: 76×24×31 Å

pLDDT: mean 86.83, std 14.37, range [50.28, 98.56]

Secondary structure (DSSP, 8-state):
--HHHHHHHHHHHTT--HHHHHHHTTS-HHHHHHHHTTSSPPPHHHHHHHHHHHT--HHHHSPPPTTT---HHHHHHHHHHHHHHHHHHHH-------

Sequence (98 aa):
MHLGDYIRRKREELKISQEAVAFQLNMSQAAYSKIERNETKLKVEQVYAIADYFGLSVYELLPPSLASDITGENIFGLIWQYLKLLFRRIFSPSKKQT